Protein AF-Q9JLM1-F1 (afdb_monomer)

InterPro domains:
  IPR003545 Telomerase reverse transcriptase [PTHR12066] (5-103)

Radius of gyration: 15.59 Å; Cα contacts (8 Å, |Δi|>4): 75; chains: 1; bounding box: 33×33×34 Å

Foldseek 3Di:
DDQDDDPVVVVVVLVVAFVDKDQQLVLLVVQDPCSPVCDDPPDDPVSVVVSSRDMDGHHPPDDDDDHPDDPPDPDDPLVVLVVVVVVCVVVVPPPDDPPPNPDD

Nearest PDB structures (foldseek):
  7qxs-assembly1_A  TM=8.433E-01  e=1.840E-08  Homo sapiens
  7v99-assembly1_A  TM=7.171E-01  e=1.311E-08  Homo sapiens

Organism: Mus musculus (NCBI:txid10090)

Secondary structure (DSSP, 8-sta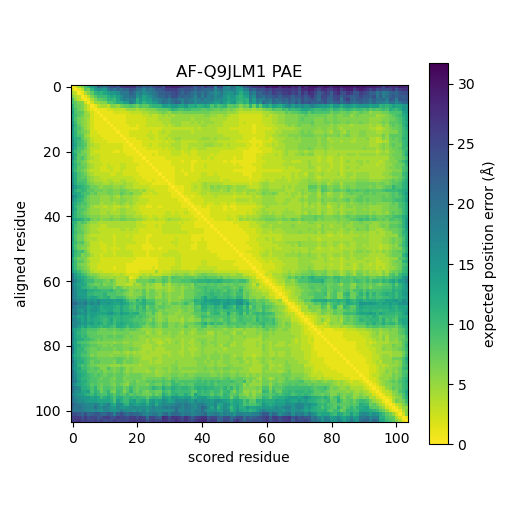te):
-------HHHHHHHHHH-SEEEEHHHHHHTS-GGGGGGS-TT--HHHHHHHHH-EEEE-TTPPPPPSS------S-HHHHHHHHHHHHHHTT-SS---TT-S--

Structure (mmCIF, N/CA/C/O backbone):
data_AF-Q9JLM1-F1
#
_entry.id   AF-Q9JLM1-F1
#
loop_
_atom_site.group_PDB
_atom_site.id
_atom_site.type_symbol
_atom_site.label_atom_id
_atom_site.label_alt_id
_atom_site.label_comp_id
_atom_site.label_asym_id
_atom_site.label_entity_id
_atom_site.label_seq_id
_atom_site.pdbx_PDB_ins_code
_atom_site.Cartn_x
_atom_site.Cartn_y
_atom_site.Cartn_z
_atom_site.occupancy
_atom_site.B_iso_or_equiv
_atom_site.auth_seq_id
_atom_site.auth_comp_id
_atom_site.auth_asym_id
_atom_site.auth_atom_id
_atom_site.pdbx_PDB_model_num
ATOM 1 N N . MET A 1 1 ? -18.369 -11.623 8.164 1.00 39.25 1 MET A N 1
ATOM 2 C CA . MET A 1 1 ? -17.433 -10.697 7.480 1.00 39.25 1 MET A CA 1
ATOM 3 C C . MET A 1 1 ? -17.718 -10.730 5.985 1.00 39.25 1 MET A C 1
ATOM 5 O O . MET A 1 1 ? -17.422 -11.730 5.346 1.00 39.25 1 MET A O 1
ATOM 9 N N . THR A 1 2 ? -18.333 -9.692 5.420 1.00 39.88 2 THR A N 1
ATOM 10 C CA . THR A 1 2 ? -18.577 -9.608 3.973 1.00 39.88 2 THR A CA 1
ATOM 11 C C . THR A 1 2 ? -17.259 -9.318 3.254 1.00 39.88 2 THR A C 1
ATOM 13 O O . THR A 1 2 ? -16.617 -8.294 3.478 1.00 39.88 2 THR A O 1
ATOM 16 N N . ARG A 1 3 ? -16.801 -10.268 2.432 1.00 52.97 3 ARG A N 1
ATOM 17 C CA . ARG A 1 3 ? -15.636 -10.091 1.556 1.00 52.97 3 ARG A CA 1
ATOM 18 C 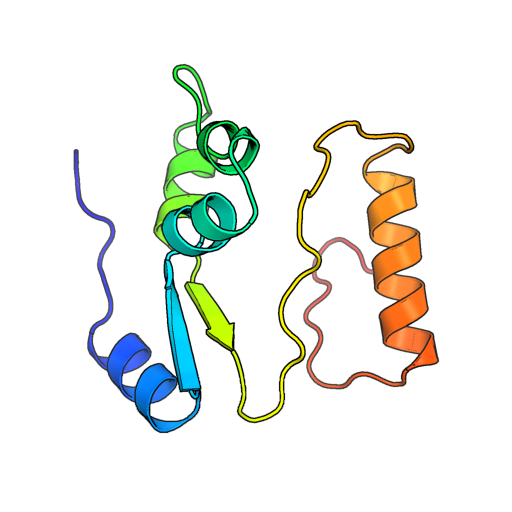C . ARG A 1 3 ? -15.956 -8.948 0.591 1.00 52.97 3 ARG A C 1
ATOM 20 O O . ARG A 1 3 ? -16.940 -9.038 -0.135 1.00 52.97 3 ARG A O 1
ATOM 27 N N . ALA A 1 4 ? -15.134 -7.899 0.576 1.00 55.50 4 ALA A N 1
ATOM 28 C CA . ALA A 1 4 ? -15.223 -6.862 -0.448 1.00 55.50 4 ALA A CA 1
ATOM 29 C C . ALA A 1 4 ? -15.185 -7.510 -1.849 1.00 55.50 4 ALA A C 1
ATOM 31 O O . ALA A 1 4 ? -14.463 -8.503 -2.020 1.00 55.50 4 ALA A O 1
ATOM 32 N N . PRO A 1 5 ? -15.938 -6.986 -2.833 1.00 56.09 5 PRO A N 1
ATOM 33 C CA . PRO A 1 5 ? -15.962 -7.537 -4.181 1.00 56.09 5 PRO A CA 1
ATOM 34 C C . PRO A 1 5 ? -14.542 -7.519 -4.751 1.00 56.09 5 PRO A C 1
ATOM 36 O O . PRO A 1 5 ? -13.937 -6.474 -4.980 1.00 56.09 5 PRO A O 1
ATOM 39 N N . ARG A 1 6 ? -13.962 -8.709 -4.908 1.00 67.31 6 ARG A N 1
ATOM 40 C CA . ARG A 1 6 ? -12.633 -8.879 -5.492 1.00 67.31 6 ARG A CA 1
ATOM 41 C C . ARG A 1 6 ? -12.837 -8.915 -6.990 1.00 67.31 6 ARG A C 1
ATOM 43 O O . ARG A 1 6 ? -13.369 -9.905 -7.464 1.00 67.31 6 ARG A O 1
ATOM 50 N N . CYS A 1 7 ? -12.423 -7.879 -7.712 1.00 76.06 7 CYS A N 1
ATOM 51 C CA . CYS A 1 7 ? -12.517 -7.869 -9.169 1.00 76.06 7 CYS A CA 1
ATOM 52 C C . CYS A 1 7 ? -11.436 -8.800 -9.758 1.00 76.06 7 CYS A C 1
ATOM 54 O O . CYS A 1 7 ? -10.250 -8.441 -9.733 1.00 76.06 7 CYS A O 1
ATOM 56 N N . PRO A 1 8 ? -11.778 -10.016 -10.231 1.00 82.75 8 PRO A N 1
ATOM 57 C CA . PRO A 1 8 ? -10.776 -10.998 -10.647 1.00 82.75 8 PRO A CA 1
ATOM 58 C C . PRO A 1 8 ? -10.041 -10.544 -11.911 1.00 82.75 8 PRO A C 1
ATOM 60 O O . PRO A 1 8 ? -8.835 -10.755 -12.018 1.00 82.75 8 PRO A O 1
ATOM 63 N N . ALA A 1 9 ? -10.745 -9.841 -12.806 1.00 88.81 9 ALA A N 1
ATOM 64 C CA . ALA A 1 9 ? -10.197 -9.257 -14.026 1.00 88.81 9 ALA A CA 1
ATOM 65 C C . ALA A 1 9 ? -9.064 -8.261 -13.733 1.00 88.81 9 ALA A C 1
ATOM 67 O O . ALA A 1 9 ? -7.971 -8.399 -14.274 1.00 88.81 9 ALA A O 1
ATOM 68 N N . VAL A 1 10 ? -9.272 -7.324 -12.799 1.00 89.19 10 VAL A N 1
ATOM 69 C CA . VAL A 1 10 ? -8.234 -6.355 -12.396 1.00 89.19 10 VAL A CA 1
ATOM 70 C C . VAL A 1 10 ? -7.008 -7.074 -11.836 1.00 89.19 10 VAL A C 1
ATOM 72 O O . VAL A 1 10 ? -5.879 -6.759 -12.195 1.00 89.19 10 VAL A O 1
ATOM 75 N N . ARG A 1 11 ? -7.206 -8.089 -10.986 1.00 88.75 11 ARG A N 1
ATOM 76 C CA . ARG A 1 11 ? -6.085 -8.863 -10.429 1.00 88.75 11 ARG A CA 1
ATOM 77 C C . ARG A 1 11 ? -5.331 -9.655 -11.492 1.00 88.75 11 ARG A C 1
ATOM 79 O O . ARG A 1 11 ? -4.114 -9.772 -11.389 1.00 88.75 11 ARG A O 1
ATOM 86 N N . SER A 1 12 ? -6.039 -10.212 -12.471 1.00 91.06 12 SER A N 1
ATOM 87 C CA . SER 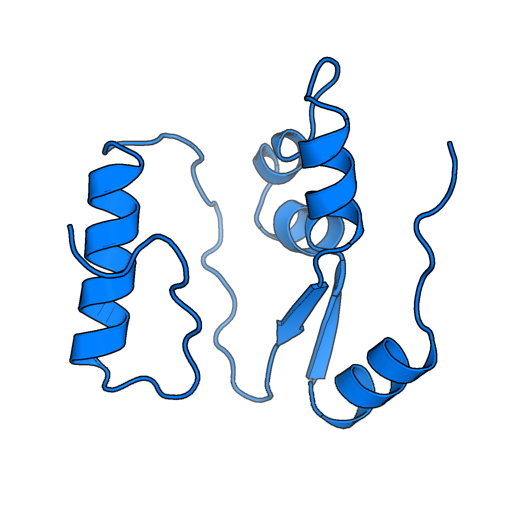A 1 12 ? -5.431 -10.913 -13.602 1.00 91.06 12 SER A CA 1
ATOM 88 C C . SER A 1 12 ? -4.578 -9.957 -14.437 1.00 91.06 12 SER A C 1
ATOM 90 O O . SER A 1 12 ? -3.405 -10.247 -14.662 1.00 91.06 12 SER A O 1
ATOM 92 N N . LEU A 1 13 ? -5.113 -8.778 -14.769 1.00 93.75 13 LEU A N 1
ATOM 93 C CA . LEU A 1 13 ? -4.387 -7.735 -15.492 1.00 93.75 13 LEU A CA 1
ATOM 94 C C . LEU A 1 13 ? -3.130 -7.271 -14.743 1.00 93.75 13 LEU A C 1
ATOM 96 O O . LEU A 1 13 ? -2.057 -7.168 -15.328 1.00 93.75 13 LEU A O 1
ATOM 100 N N . LEU A 1 14 ? -3.226 -7.017 -13.435 1.00 93.50 14 LEU A N 1
ATOM 101 C CA . LEU A 1 14 ? -2.060 -6.610 -12.645 1.00 93.50 14 LEU A CA 1
ATOM 102 C C . LEU A 1 14 ? -0.984 -7.704 -12.638 1.00 93.50 14 LEU A C 1
ATOM 104 O O . LEU A 1 14 ? 0.194 -7.411 -12.815 1.00 93.50 14 LEU A O 1
ATOM 108 N N . ARG A 1 15 ? -1.372 -8.976 -12.506 1.00 92.56 15 ARG A N 1
ATOM 109 C CA . ARG A 1 15 ? -0.426 -10.104 -12.528 1.00 92.56 15 ARG A CA 1
ATOM 110 C C . ARG A 1 15 ? 0.240 -10.323 -13.882 1.00 92.56 15 ARG A C 1
ATOM 112 O O . ARG A 1 15 ? 1.318 -10.898 -13.913 1.00 92.56 15 ARG A O 1
ATOM 119 N N . SER A 1 16 ? -0.358 -9.866 -14.982 1.00 93.56 16 SER A N 1
ATOM 120 C CA . SER A 1 16 ? 0.293 -9.924 -16.295 1.00 93.56 16 SER A CA 1
ATOM 121 C C . SER A 1 16 ? 1.312 -8.798 -16.510 1.00 93.56 16 SER A C 1
ATOM 123 O O . SER A 1 16 ? 2.039 -8.830 -17.497 1.00 93.56 16 SER A O 1
ATOM 125 N N . ARG A 1 17 ? 1.335 -7.766 -15.651 1.00 92.44 17 ARG A N 1
ATOM 126 C CA . ARG A 1 17 ? 2.208 -6.581 -15.792 1.00 92.44 17 ARG A CA 1
ATOM 127 C C . ARG A 1 17 ? 3.245 -6.444 -14.680 1.00 92.44 17 ARG A C 1
ATOM 129 O O . ARG A 1 17 ? 4.299 -5.861 -14.907 1.00 92.44 17 ARG A O 1
ATOM 136 N N . TYR A 1 18 ? 2.964 -6.981 -13.500 1.00 93.75 18 TYR A N 1
ATOM 137 C CA . TYR A 1 18 ? 3.822 -6.886 -12.324 1.00 93.75 18 TYR A CA 1
ATOM 138 C C . TYR A 1 18 ? 4.330 -8.261 -11.908 1.00 93.75 18 TYR A C 1
ATOM 140 O O . TYR A 1 18 ? 3.612 -9.255 -12.008 1.00 93.75 18 TYR A O 1
ATOM 148 N N . ARG A 1 19 ? 5.560 -8.304 -11.387 1.00 92.38 19 ARG A N 1
ATOM 149 C CA . ARG A 1 19 ? 6.184 -9.532 -10.881 1.00 92.38 19 ARG A CA 1
ATOM 150 C C . ARG A 1 19 ? 5.407 -10.095 -9.696 1.00 92.38 19 ARG A C 1
ATOM 152 O O . ARG A 1 19 ? 5.196 -11.299 -9.598 1.00 92.38 19 ARG A O 1
ATOM 159 N N . GLU A 1 20 ? 4.986 -9.217 -8.789 1.00 91.81 20 GLU A N 1
ATOM 160 C CA . GLU A 1 20 ? 4.229 -9.597 -7.602 1.00 91.81 20 GLU A CA 1
ATOM 161 C C . GLU A 1 20 ? 3.021 -8.679 -7.411 1.00 91.81 20 GLU A C 1
ATOM 163 O O . GLU A 1 20 ? 3.107 -7.470 -7.618 1.00 91.81 20 GLU A O 1
ATOM 168 N N . VAL A 1 21 ? 1.898 -9.257 -6.976 1.00 93.00 21 VAL A N 1
ATOM 169 C CA . VAL A 1 21 ? 0.662 -8.532 -6.650 1.00 93.00 21 VAL A CA 1
ATOM 170 C C . VAL A 1 21 ? 0.116 -9.065 -5.330 1.00 93.00 21 VAL A C 1
ATOM 172 O O . VAL A 1 21 ? -0.358 -10.205 -5.261 1.00 93.00 21 VAL A O 1
ATOM 175 N N . TRP A 1 22 ? 0.147 -8.235 -4.290 1.00 92.25 22 TRP A N 1
ATOM 176 C CA . TRP A 1 22 ? -0.203 -8.613 -2.920 1.00 92.25 22 TRP A CA 1
ATOM 177 C C . TRP A 1 22 ? -1.347 -7.771 -2.356 1.00 92.25 22 TRP A C 1
ATOM 179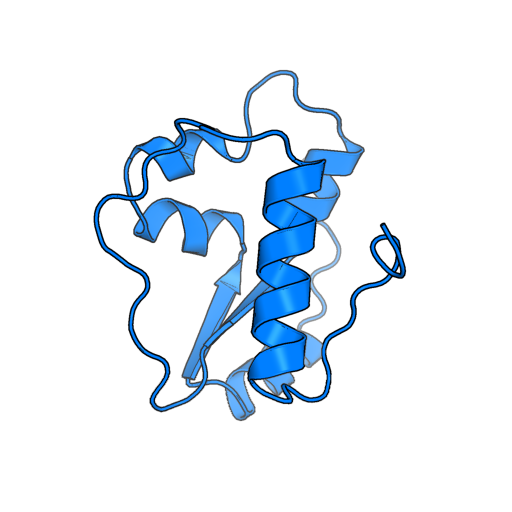 O O . TRP A 1 22 ? -1.428 -6.580 -2.640 1.00 92.25 22 TRP A O 1
ATOM 189 N N . PRO A 1 23 ? -2.206 -8.334 -1.489 1.00 92.25 23 PRO A N 1
ATOM 190 C CA . PRO A 1 23 ? -3.008 -7.524 -0.576 1.00 92.25 23 PRO A CA 1
ATOM 191 C C . PRO A 1 23 ? -2.105 -6.672 0.325 1.00 92.25 23 PRO A C 1
ATOM 193 O O . PRO A 1 23 ? -1.101 -7.189 0.824 1.00 92.25 23 PRO A O 1
ATOM 196 N N . LEU A 1 24 ? -2.489 -5.420 0.602 1.00 92.62 24 LEU A N 1
ATOM 197 C CA . LEU A 1 24 ? -1.695 -4.507 1.437 1.00 92.62 24 LEU A CA 1
ATOM 198 C C . LEU A 1 24 ? -1.324 -5.131 2.793 1.00 92.62 24 LEU A C 1
ATOM 200 O O . LEU A 1 24 ? -0.155 -5.161 3.163 1.00 92.62 24 LEU A O 1
ATOM 204 N N . ALA A 1 25 ? -2.291 -5.732 3.491 1.00 91.62 25 ALA A N 1
ATOM 205 C CA . ALA A 1 25 ? -2.037 -6.388 4.776 1.00 91.62 25 ALA A CA 1
ATOM 206 C C . ALA A 1 25 ? -1.048 -7.564 4.683 1.00 91.62 25 ALA A C 1
ATOM 208 O O . ALA A 1 25 ? -0.284 -7.806 5.613 1.00 91.62 25 ALA A O 1
ATOM 209 N N . THR A 1 26 ? -1.050 -8.304 3.572 1.00 91.81 26 THR A N 1
ATOM 210 C CA . THR A 1 26 ? -0.088 -9.391 3.348 1.00 91.81 26 THR A CA 1
ATOM 211 C C . THR A 1 26 ? 1.303 -8.833 3.082 1.00 91.81 26 THR A C 1
ATOM 213 O O . THR A 1 26 ? 2.268 -9.343 3.640 1.00 91.81 26 THR A O 1
ATOM 216 N N . PHE A 1 27 ? 1.400 -7.782 2.266 1.00 90.75 27 PHE A N 1
ATOM 217 C CA . PHE A 1 27 ? 2.666 -7.127 1.957 1.00 90.75 27 PHE A CA 1
ATOM 218 C C . PHE A 1 27 ? 3.326 -6.562 3.218 1.00 90.75 27 PHE A C 1
ATOM 220 O O . PHE A 1 27 ? 4.457 -6.922 3.521 1.00 90.75 27 PHE A O 1
ATOM 227 N N . VAL A 1 28 ? 2.599 -5.766 4.009 1.00 89.31 28 VAL A N 1
ATOM 228 C CA . VAL A 1 28 ? 3.155 -5.097 5.197 1.00 89.31 28 VAL A CA 1
ATOM 229 C C . VAL A 1 28 ? 3.618 -6.101 6.262 1.00 89.31 28 VAL A C 1
ATOM 231 O O . VAL A 1 28 ? 4.644 -5.890 6.900 1.00 89.31 28 VAL A O 1
ATOM 234 N N . ARG A 1 29 ? 2.942 -7.248 6.412 1.00 88.56 29 ARG A N 1
ATOM 235 C CA . ARG A 1 29 ? 3.386 -8.326 7.321 1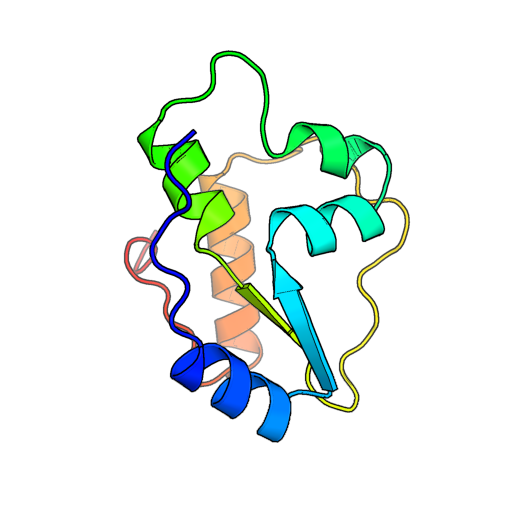.00 88.56 29 ARG A CA 1
ATOM 236 C C . ARG A 1 29 ? 4.730 -8.949 6.936 1.00 88.56 29 ARG A C 1
ATOM 238 O O . ARG A 1 29 ? 5.376 -9.526 7.802 1.00 88.56 29 ARG A O 1
ATOM 245 N N . ARG A 1 30 ? 5.142 -8.865 5.666 1.00 87.31 30 ARG A N 1
ATOM 246 C CA . ARG A 1 30 ? 6.463 -9.337 5.213 1.00 87.31 30 ARG A CA 1
ATOM 247 C C . ARG A 1 30 ? 7.583 -8.350 5.549 1.00 87.31 30 ARG A C 1
ATOM 249 O O . ARG A 1 30 ? 8.739 -8.738 5.465 1.00 87.31 30 ARG A O 1
ATOM 256 N N . LEU A 1 31 ? 7.250 -7.111 5.919 1.00 85.19 31 LEU A N 1
ATOM 257 C CA . LEU A 1 31 ? 8.225 -6.061 6.231 1.00 85.19 31 LEU A CA 1
ATOM 258 C C . LEU A 1 31 ? 8.729 -6.119 7.678 1.00 85.19 31 LEU A C 1
ATOM 260 O O . LEU A 1 31 ? 9.691 -5.439 8.016 1.00 85.19 31 LEU A O 1
ATOM 264 N N . GLY A 1 32 ? 8.066 -6.896 8.539 1.00 85.69 32 GLY A N 1
ATOM 265 C CA . GLY A 1 32 ? 8.455 -7.052 9.936 1.00 85.69 32 GLY A CA 1
ATOM 266 C C . GLY A 1 32 ? 7.285 -7.384 10.869 1.00 85.69 32 GLY A C 1
ATOM 267 O O . GLY A 1 32 ? 6.120 -7.398 10.448 1.00 85.69 32 GLY A O 1
ATOM 268 N N . PRO A 1 33 ? 7.578 -7.638 12.158 1.00 84.44 33 PRO A N 1
ATOM 269 C CA . PRO A 1 33 ? 6.578 -8.011 13.163 1.00 84.44 33 PRO A CA 1
ATOM 270 C C . PRO A 1 33 ? 5.511 -6.930 13.362 1.00 84.44 33 PRO A C 1
ATOM 272 O O . PRO A 1 33 ? 4.322 -7.242 13.483 1.00 84.44 33 PRO A O 1
ATOM 275 N N . GLU A 1 34 ? 5.916 -5.663 13.298 1.00 83.81 34 GLU A N 1
ATOM 276 C CA . GLU A 1 34 ? 5.036 -4.505 13.437 1.00 83.81 34 GLU A CA 1
ATOM 277 C C . GLU A 1 34 ? 3.955 -4.439 12.348 1.00 83.81 34 GLU A C 1
ATOM 279 O O . GLU A 1 34 ? 2.875 -3.898 12.571 1.00 83.81 34 GLU A O 1
ATOM 284 N N . GLY A 1 35 ? 4.164 -5.082 11.192 1.00 85.19 35 GLY A N 1
ATOM 285 C CA . GLY A 1 35 ? 3.164 -5.127 10.128 1.00 85.19 35 GLY A CA 1
ATOM 286 C C . GLY A 1 35 ? 1.859 -5.830 10.516 1.00 85.19 35 GLY A C 1
ATOM 287 O O . GLY A 1 35 ? 0.827 -5.649 9.865 1.00 85.19 35 GLY A O 1
ATOM 288 N N . ARG A 1 36 ? 1.862 -6.598 11.614 1.00 86.88 36 ARG A N 1
ATOM 289 C CA . ARG A 1 36 ? 0.644 -7.156 12.222 1.00 86.88 36 ARG A CA 1
ATOM 290 C C . ARG A 1 36 ? -0.264 -6.072 12.811 1.00 86.88 36 ARG A C 1
ATOM 292 O O . ARG A 1 36 ? -1.465 -6.304 12.894 1.00 86.88 36 ARG A O 1
ATOM 299 N N . ARG A 1 37 ? 0.286 -4.902 13.153 1.00 88.62 37 ARG A N 1
ATOM 300 C CA . ARG A 1 37 ? -0.425 -3.755 13.738 1.00 88.62 37 ARG A CA 1
ATOM 301 C C . ARG A 1 37 ? -1.105 -2.859 12.703 1.00 88.62 37 ARG A C 1
ATOM 303 O O . ARG A 1 37 ? -1.776 -1.913 13.094 1.00 88.62 37 ARG A O 1
ATOM 310 N N . LEU A 1 38 ? -0.968 -3.153 11.403 1.00 89.94 38 LEU A N 1
ATOM 311 C CA . LEU A 1 38 ? -1.614 -2.370 10.342 1.00 89.94 38 LEU A CA 1
ATOM 312 C C . LEU A 1 38 ? -3.134 -2.283 10.530 1.00 89.94 38 LEU A C 1
ATOM 314 O O . LEU A 1 38 ? -3.721 -1.250 10.236 1.00 89.94 38 LEU A O 1
ATOM 318 N N . VAL A 1 39 ? -3.765 -3.373 10.972 1.00 92.12 39 VAL A N 1
ATOM 319 C CA . VAL A 1 39 ? -5.195 -3.409 11.296 1.00 92.12 39 VAL A CA 1
ATOM 320 C C . VAL A 1 39 ? -5.353 -3.982 12.693 1.00 92.12 39 VAL A C 1
ATOM 322 O O . VAL A 1 39 ? -4.945 -5.118 12.938 1.00 92.12 39 VAL A O 1
ATOM 325 N N . GLN A 1 40 ? -5.964 -3.215 13.586 1.00 92.06 40 GLN A N 1
ATOM 326 C CA . GLN A 1 40 ? -6.162 -3.552 14.988 1.00 92.06 40 GLN A CA 1
ATOM 327 C C . GLN A 1 40 ? -7.653 -3.729 15.323 1.00 92.06 40 GLN A C 1
ATOM 329 O O . GLN A 1 40 ? -8.537 -3.180 14.648 1.00 92.06 40 GLN A O 1
ATOM 334 N N . PRO A 1 41 ? -7.972 -4.516 16.367 1.00 93.12 41 PRO A N 1
ATOM 335 C CA . PRO A 1 41 ? -9.302 -4.496 16.963 1.00 93.12 41 PRO A CA 1
ATOM 336 C C . PRO A 1 41 ? -9.678 -3.061 17.357 1.00 93.12 41 PRO A C 1
ATOM 338 O O . PRO A 1 41 ? -8.880 -2.358 17.965 1.00 93.12 41 PRO A O 1
ATOM 341 N N . GLY A 1 42 ? -10.885 -2.626 16.996 1.00 93.94 42 GLY A N 1
ATOM 342 C CA . GLY A 1 42 ? -11.360 -1.261 17.259 1.00 93.94 42 GLY A CA 1
ATOM 343 C C . GLY A 1 42 ? -11.206 -0.281 16.092 1.00 93.94 42 GLY A C 1
ATOM 344 O O . GLY A 1 42 ? -11.888 0.739 16.088 1.00 93.94 42 GLY A O 1
ATOM 345 N N . ASP A 1 43 ? -10.427 -0.611 15.055 1.00 94.81 43 ASP A N 1
ATOM 346 C CA . ASP A 1 43 ? -10.261 0.284 13.904 1.00 94.81 43 ASP A CA 1
ATOM 347 C C . ASP A 1 43 ? -11.594 0.626 13.210 1.00 94.81 43 ASP A C 1
ATOM 349 O O . ASP A 1 43 ? -12.475 -0.238 13.094 1.00 94.81 43 ASP A O 1
ATOM 353 N N . PRO A 1 44 ? -11.746 1.833 12.636 1.00 96.62 44 PRO A N 1
ATOM 354 C CA . PRO A 1 44 ? -12.934 2.192 11.873 1.00 96.62 44 PRO A CA 1
ATOM 355 C C . PRO A 1 44 ? -13.218 1.209 10.728 1.00 96.62 44 PRO A C 1
ATOM 357 O O . PRO A 1 44 ? -12.322 0.787 9.992 1.00 96.62 44 PRO A O 1
ATOM 360 N N . LYS A 1 45 ? -14.497 0.874 10.508 1.00 94.38 45 LYS A N 1
ATOM 361 C CA . LYS A 1 45 ? -14.909 -0.031 9.415 1.00 94.38 45 LYS A CA 1
ATOM 362 C C . LYS A 1 45 ? -14.425 0.460 8.047 1.00 94.38 45 LYS A C 1
ATOM 364 O O . LYS A 1 45 ? -14.036 -0.365 7.219 1.00 94.38 45 LYS A O 1
ATOM 369 N N . ILE A 1 46 ? -14.439 1.776 7.828 1.00 94.06 46 ILE A N 1
ATOM 370 C CA . ILE A 1 46 ? -13.976 2.392 6.582 1.00 94.06 46 ILE A CA 1
ATOM 371 C C . ILE A 1 46 ? -12.486 2.125 6.349 1.00 94.06 46 ILE A C 1
ATOM 373 O O . ILE A 1 46 ?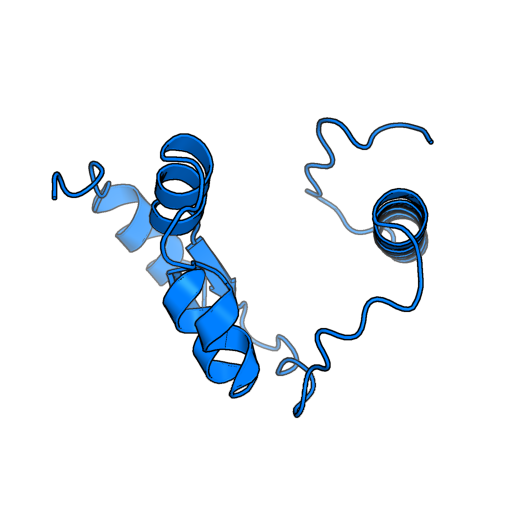 -12.115 1.665 5.274 1.00 94.06 46 ILE A O 1
ATOM 377 N N . TYR A 1 47 ? -11.659 2.266 7.387 1.00 92.88 47 TYR A N 1
ATOM 378 C CA . TYR A 1 47 ? -10.230 1.981 7.316 1.00 92.88 47 TYR A CA 1
ATOM 379 C C . TYR A 1 47 ? -9.959 0.503 7.014 1.00 92.88 47 TYR A C 1
ATOM 381 O O . TYR A 1 47 ? -9.230 0.174 6.080 1.00 92.88 47 TYR A O 1
ATOM 389 N N . ARG A 1 48 ? -10.627 -0.414 7.724 1.00 93.19 48 ARG A N 1
ATOM 390 C CA . ARG A 1 48 ? -10.497 -1.858 7.456 1.00 93.19 48 ARG A CA 1
ATOM 391 C C . ARG A 1 48 ? -10.891 -2.223 6.024 1.00 93.19 48 ARG A C 1
ATOM 393 O O . ARG A 1 48 ? -10.283 -3.107 5.423 1.00 93.19 48 ARG A O 1
ATOM 400 N N . THR A 1 49 ? -11.914 -1.558 5.489 1.00 91.69 49 THR A N 1
ATOM 401 C CA . THR A 1 49 ? -12.387 -1.769 4.114 1.00 91.69 49 THR A CA 1
ATOM 402 C C . THR A 1 49 ? -11.355 -1.274 3.107 1.00 91.69 49 THR A C 1
ATOM 404 O O . THR A 1 49 ? -10.996 -2.034 2.209 1.00 91.69 49 THR A O 1
ATOM 407 N N . LEU A 1 50 ? -10.816 -0.068 3.317 1.00 91.69 50 LEU A N 1
ATOM 408 C CA . LEU A 1 50 ? -9.727 0.494 2.520 1.00 91.69 50 LEU A CA 1
ATOM 409 C C . LEU A 1 50 ? -8.532 -0.470 2.473 1.00 91.69 50 LEU A C 1
ATOM 411 O O . LEU A 1 50 ? -8.149 -0.925 1.398 1.00 91.69 50 LEU A O 1
ATOM 415 N N . VAL A 1 51 ? -8.006 -0.883 3.633 1.00 92.94 51 VAL A N 1
ATOM 416 C CA . VAL A 1 51 ? -6.858 -1.807 3.706 1.00 92.94 51 VAL A CA 1
ATOM 417 C C . VAL A 1 51 ? -7.144 -3.139 3.002 1.00 92.94 51 VAL A C 1
ATOM 419 O O . VAL A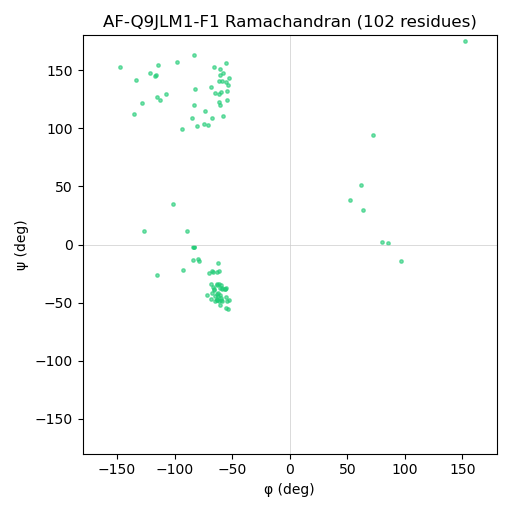 1 51 ? -6.264 -3.693 2.342 1.00 92.94 51 VAL A O 1
ATOM 422 N N . ALA A 1 52 ? -8.367 -3.665 3.112 1.00 90.25 52 ALA A N 1
ATOM 423 C CA . ALA A 1 52 ? -8.756 -4.918 2.466 1.00 90.25 52 ALA A CA 1
ATOM 424 C C . ALA A 1 52 ? -8.874 -4.817 0.932 1.00 90.25 52 ALA A C 1
ATOM 426 O O . ALA A 1 52 ? -8.768 -5.841 0.248 1.00 90.25 52 ALA A O 1
ATOM 427 N N . GLN A 1 53 ? -9.113 -3.615 0.401 1.00 89.88 53 GLN A N 1
ATOM 428 C CA . GLN A 1 53 ? -9.239 -3.342 -1.032 1.00 89.88 53 GLN A CA 1
ATOM 429 C C . GLN A 1 53 ? -7.910 -2.918 -1.675 1.00 89.88 53 GLN A C 1
ATOM 431 O O . GLN A 1 53 ? -7.736 -3.126 -2.876 1.00 89.88 53 GLN A O 1
ATOM 436 N N . CYS A 1 54 ? -6.956 -2.409 -0.893 1.00 91.69 54 CYS A N 1
ATOM 437 C CA . CYS A 1 54 ? -5.644 -2.003 -1.388 1.00 91.69 54 CYS A CA 1
ATOM 438 C C . CYS A 1 54 ? -4.774 -3.189 -1.838 1.00 91.69 54 CYS A C 1
ATOM 440 O O . CYS A 1 54 ? -4.634 -4.211 -1.150 1.00 91.69 54 CYS A O 1
ATOM 442 N N . LEU A 1 55 ? -4.132 -3.011 -2.994 1.00 92.44 55 LEU A N 1
ATOM 443 C CA . LEU A 1 55 ? -3.147 -3.925 -3.564 1.00 92.44 55 LEU A CA 1
ATOM 444 C C . LEU A 1 55 ? -1.792 -3.225 -3.674 1.00 92.44 55 LEU A C 1
ATOM 446 O O . LEU A 1 55 ? -1.727 -2.039 -3.979 1.00 92.44 55 LEU A O 1
ATOM 450 N N . VAL A 1 56 ? -0.721 -3.984 -3.470 1.00 92.31 56 VAL A N 1
ATOM 451 C CA . VAL A 1 56 ? 0.662 -3.561 -3.700 1.00 92.31 56 VAL A CA 1
ATOM 452 C C . VAL A 1 56 ? 1.204 -4.370 -4.868 1.00 92.31 56 VAL A C 1
ATOM 454 O O . VAL A 1 56 ? 1.161 -5.603 -4.838 1.00 92.31 56 VAL A O 1
ATOM 457 N N . CYS A 1 57 ? 1.687 -3.676 -5.896 1.00 92.56 57 CYS A N 1
ATOM 458 C CA . CYS A 1 57 ? 2.232 -4.284 -7.104 1.00 92.56 57 CYS A CA 1
ATOM 459 C C . CYS A 1 57 ? 3.722 -3.9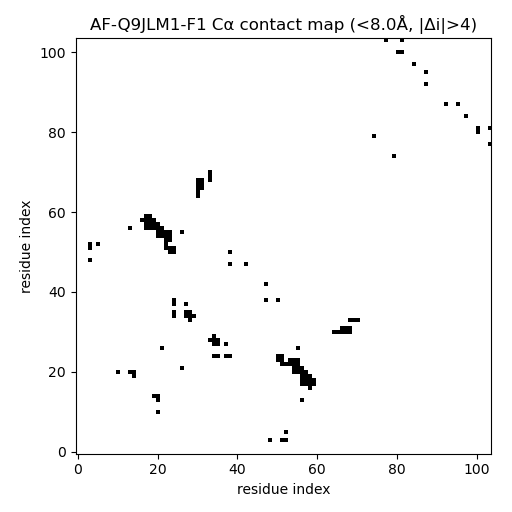59 -7.214 1.00 92.56 57 CYS A C 1
ATOM 461 O O . CYS A 1 57 ? 4.097 -2.791 -7.154 1.00 92.56 57 CYS A O 1
ATOM 463 N N . MET A 1 58 ? 4.560 -4.982 -7.376 1.00 90.19 58 MET A N 1
ATOM 464 C CA . MET A 1 58 ? 6.012 -4.829 -7.506 1.00 90.19 58 MET A CA 1
ATOM 465 C C . MET A 1 58 ? 6.433 -5.086 -8.947 1.00 90.19 58 MET A C 1
ATOM 467 O O . MET A 1 58 ? 6.063 -6.104 -9.541 1.00 90.19 58 MET A O 1
ATOM 471 N N . HIS A 1 59 ? 7.214 -4.170 -9.512 1.00 89.12 59 HIS A N 1
ATOM 472 C CA . HIS A 1 59 ? 7.741 -4.322 -10.860 1.00 89.12 59 HIS A CA 1
ATOM 473 C C . HIS A 1 59 ? 9.011 -5.187 -10.860 1.00 89.12 59 HIS A C 1
ATOM 475 O O . HIS A 1 59 ? 9.658 -5.415 -9.835 1.00 89.12 59 HIS A O 1
ATOM 481 N N . TRP A 1 60 ? 9.383 -5.682 -12.036 1.00 85.06 60 TRP A N 1
ATOM 482 C CA . TRP A 1 60 ? 10.684 -6.300 -12.260 1.00 85.06 60 TRP A CA 1
ATOM 483 C C . TRP A 1 60 ? 11.796 -5.285 -11.965 1.00 85.06 60 TRP A C 1
ATOM 485 O O . TRP A 1 60 ? 11.727 -4.145 -12.421 1.00 85.06 60 TRP A O 1
ATOM 495 N N . GLY A 1 61 ? 12.793 -5.683 -11.171 1.00 83.12 61 GLY A N 1
ATOM 496 C CA . GLY A 1 61 ? 13.902 -4.806 -10.775 1.00 83.12 61 GLY A CA 1
ATOM 497 C C . GLY A 1 61 ? 13.600 -3.835 -9.627 1.00 83.12 61 GLY A C 1
ATOM 498 O O . GLY A 1 61 ? 14.482 -3.070 -9.249 1.00 83.12 61 GLY A O 1
ATOM 499 N N . SER A 1 62 ? 12.399 -3.867 -9.034 1.00 84.38 62 SER A N 1
ATOM 500 C CA . SER A 1 62 ? 12.140 -3.126 -7.796 1.00 84.38 62 SER A CA 1
ATOM 501 C C . SER A 1 62 ? 13.057 -3.629 -6.678 1.00 84.38 62 SER A C 1
ATOM 503 O O . SER A 1 62 ? 13.129 -4.833 -6.421 1.00 84.38 62 SER A O 1
ATOM 505 N N . GLN A 1 63 ? 13.738 -2.701 -6.005 1.00 82.44 63 GLN A N 1
ATOM 506 C CA . GLN A 1 63 ? 14.527 -3.012 -4.816 1.00 82.44 63 GLN A CA 1
ATOM 507 C C . GLN A 1 63 ? 13.607 -3.565 -3.717 1.00 82.44 63 GLN A C 1
ATOM 509 O O . GLN A 1 63 ? 12.475 -3.081 -3.572 1.00 82.44 63 GLN A O 1
ATOM 514 N N . PRO A 1 64 ? 14.054 -4.577 -2.953 1.00 76.12 64 PRO A N 1
ATOM 515 C CA . PRO A 1 64 ? 13.290 -5.039 -1.811 1.00 76.12 64 PRO A CA 1
ATOM 516 C C . PRO A 1 64 ? 13.129 -3.887 -0.809 1.00 76.12 64 PRO A C 1
ATOM 518 O O . PRO A 1 64 ? 14.024 -3.047 -0.675 1.00 76.12 64 PRO A O 1
ATOM 521 N N . PRO A 1 65 ? 11.989 -3.820 -0.108 1.00 75.06 65 PRO A N 1
ATOM 522 C CA . PRO A 1 65 ? 11.823 -2.854 0.963 1.00 75.06 65 PRO A CA 1
ATOM 523 C C . PRO A 1 65 ? 12.881 -3.093 2.055 1.00 75.06 65 PRO A C 1
ATOM 525 O O . PRO A 1 65 ? 13.309 -4.238 2.236 1.00 75.06 65 PRO A O 1
ATOM 528 N N . PRO A 1 66 ? 13.297 -2.041 2.785 1.00 75.50 66 PRO A N 1
ATOM 529 C CA . PRO A 1 66 ? 14.233 -2.187 3.892 1.00 75.50 66 PRO A CA 1
ATOM 530 C C . PRO A 1 66 ? 13.733 -3.233 4.890 1.00 75.50 66 PRO A C 1
ATOM 532 O O . PRO A 1 66 ? 12.541 -3.263 5.212 1.00 75.50 66 PRO A O 1
ATOM 535 N N . ALA A 1 67 ? 14.645 -4.080 5.368 1.00 70.69 67 ALA A N 1
ATOM 536 C CA . ALA A 1 67 ? 14.371 -4.938 6.511 1.00 70.69 67 ALA A CA 1
ATOM 537 C C . ALA A 1 67 ? 14.177 -4.074 7.770 1.00 70.69 67 ALA A C 1
ATOM 539 O O . ALA A 1 67 ? 14.708 -2.966 7.852 1.00 70.69 67 ALA A O 1
ATOM 540 N N . ASP A 1 68 ? 13.404 -4.582 8.730 1.00 71.81 68 ASP A N 1
ATOM 541 C CA . ASP A 1 68 ? 13.250 -3.995 10.067 1.00 71.81 68 ASP A CA 1
ATOM 542 C C . ASP A 1 68 ? 12.654 -2.580 10.088 1.00 71.81 68 ASP A C 1
ATOM 544 O O . ASP A 1 68 ? 13.161 -1.657 10.731 1.00 71.81 68 ASP A O 1
ATOM 548 N N . LEU A 1 69 ? 11.518 -2.403 9.406 1.00 71.44 69 LEU A N 1
ATOM 549 C CA . LEU A 1 69 ? 10.759 -1.157 9.501 1.00 71.44 69 LEU A CA 1
ATOM 550 C C . LEU A 1 69 ? 10.305 -0.899 10.944 1.00 71.44 69 LEU A C 1
ATOM 552 O O . LEU A 1 69 ? 9.516 -1.655 11.515 1.00 71.44 69 LEU A O 1
ATOM 556 N N . SER A 1 70 ? 10.747 0.229 11.497 1.00 73.12 70 SER A N 1
ATOM 557 C CA . SER A 1 70 ? 10.213 0.765 12.743 1.00 73.12 70 SER A CA 1
ATOM 558 C C . SER A 1 70 ? 8.935 1.554 12.475 1.00 73.12 70 SER A C 1
ATOM 560 O O . SER A 1 70 ? 8.881 2.401 11.585 1.00 73.12 70 SER A O 1
ATOM 562 N N . PHE A 1 71 ? 7.910 1.307 13.287 1.00 71.94 71 PHE A N 1
ATOM 563 C CA . PHE A 1 71 ? 6.681 2.105 13.310 1.00 71.94 71 PHE A CA 1
ATOM 564 C C . PHE A 1 71 ? 6.794 3.282 14.295 1.00 71.94 71 PHE A C 1
ATOM 566 O O . PHE A 1 71 ? 5.800 3.940 14.602 1.00 71.94 71 PHE A O 1
ATOM 573 N N . HIS A 1 72 ? 8.003 3.563 14.795 1.00 78.56 72 HIS A N 1
ATOM 574 C CA . HIS A 1 72 ? 8.282 4.759 15.575 1.00 78.56 72 HIS A CA 1
ATOM 575 C C . HIS A 1 72 ? 8.257 5.988 14.663 1.00 78.56 72 HIS A C 1
ATOM 577 O O . HIS A 1 72 ? 9.176 6.253 13.887 1.00 78.56 72 HIS A O 1
ATOM 583 N N . GLN A 1 73 ? 7.161 6.730 14.747 1.00 78.06 73 GLN A N 1
ATOM 584 C CA . GLN A 1 73 ? 6.949 7.920 13.949 1.00 78.06 73 GLN A CA 1
ATOM 585 C C . GLN A 1 73 ? 7.695 9.114 14.568 1.00 78.06 73 GLN A C 1
ATOM 587 O O . GLN A 1 73 ? 7.231 9.723 15.525 1.00 78.06 73 GLN A O 1
ATOM 592 N N . VAL A 1 74 ? 8.850 9.457 13.991 1.00 84.62 74 VAL A N 1
ATOM 593 C CA . VAL A 1 74 ? 9.710 10.582 14.424 1.00 84.62 74 VAL A CA 1
ATOM 594 C C . VAL A 1 74 ? 9.286 11.948 13.868 1.00 84.62 74 VAL A C 1
ATOM 596 O O . VAL A 1 74 ? 9.931 12.961 14.118 1.00 84.62 74 VAL A O 1
ATOM 599 N N . SER A 1 75 ? 8.241 12.001 13.044 1.00 85.31 75 SER A N 1
ATOM 600 C CA . SER A 1 75 ? 7.720 13.245 12.464 1.00 85.31 75 SER A CA 1
ATOM 601 C C . SER A 1 75 ? 6.221 13.139 12.278 1.00 85.31 75 SER A C 1
ATOM 603 O O . SER A 1 75 ? 5.707 12.043 12.073 1.00 85.31 75 SER A O 1
ATOM 605 N N . SER A 1 76 ? 5.507 14.257 12.295 1.00 88.38 76 SER A N 1
ATOM 606 C CA . SER A 1 76 ? 4.070 14.276 12.023 1.00 88.38 76 SER A CA 1
ATOM 607 C C . SER A 1 76 ? 3.738 13.632 10.668 1.00 88.38 76 SER A C 1
ATOM 609 O O . SER A 1 76 ? 4.568 13.574 9.756 1.00 88.38 76 SER A O 1
ATOM 611 N N . LEU A 1 77 ? 2.500 13.146 10.514 1.00 84.25 77 LEU A N 1
ATOM 612 C CA . LEU A 1 77 ? 2.038 12.587 9.237 1.00 84.25 77 LEU A CA 1
ATOM 613 C C . LEU A 1 77 ? 2.199 13.620 8.113 1.00 84.25 77 LEU A C 1
ATOM 615 O O . LEU A 1 77 ? 2.624 13.277 7.015 1.00 84.25 77 LEU A O 1
ATOM 619 N N . LYS A 1 78 ? 1.932 14.890 8.435 1.00 83.94 78 LYS A N 1
ATOM 620 C CA . LYS A 1 78 ? 2.100 16.039 7.548 1.00 83.94 78 LYS A CA 1
ATOM 621 C C . LYS A 1 78 ? 3.530 16.128 6.998 1.00 83.94 78 LYS A C 1
ATOM 623 O O . LYS A 1 78 ? 3.723 16.137 5.787 1.00 83.94 78 LYS A O 1
ATOM 628 N N . GLU A 1 79 ? 4.526 16.143 7.880 1.00 88.31 79 GLU A N 1
ATOM 629 C CA . GLU A 1 79 ? 5.944 16.229 7.499 1.00 88.31 79 GLU A CA 1
ATOM 630 C C . GLU A 1 79 ? 6.416 14.989 6.739 1.00 88.31 79 GLU A C 1
ATOM 632 O O . GLU A 1 79 ? 7.193 15.093 5.789 1.00 88.31 79 GLU A O 1
ATOM 637 N N . LEU A 1 80 ? 5.955 13.800 7.143 1.00 86.12 80 LEU A N 1
ATOM 638 C CA . LEU A 1 80 ? 6.292 12.561 6.452 1.00 86.12 80 LEU A CA 1
ATOM 639 C C . LEU A 1 80 ? 5.788 12.591 5.008 1.00 86.12 80 LEU A C 1
ATOM 641 O O . LEU A 1 80 ? 6.559 12.305 4.092 1.00 86.12 80 LEU A O 1
ATOM 645 N N . VAL A 1 81 ? 4.522 12.960 4.806 1.00 84.38 81 VAL A N 1
ATOM 646 C CA . VAL A 1 81 ? 3.930 13.027 3.470 1.00 84.38 81 VAL A CA 1
ATOM 647 C C . VAL A 1 81 ? 4.609 14.100 2.625 1.00 84.38 81 VAL A C 1
ATOM 649 O O . VAL A 1 81 ? 4.983 13.800 1.495 1.00 84.38 81 VAL A O 1
ATOM 652 N N . ALA A 1 82 ? 4.864 15.290 3.177 1.00 84.12 82 ALA A N 1
ATOM 653 C CA . ALA A 1 82 ? 5.576 16.351 2.465 1.00 84.12 82 ALA A CA 1
ATOM 654 C C . ALA A 1 82 ? 6.943 15.873 1.942 1.00 84.12 82 ALA A C 1
ATOM 656 O O . ALA A 1 82 ? 7.251 16.053 0.767 1.00 84.12 82 ALA A O 1
ATOM 657 N N . ARG A 1 83 ? 7.729 15.163 2.767 1.00 86.81 83 ARG A N 1
ATOM 658 C CA . ARG A 1 83 ? 9.027 14.605 2.342 1.00 86.81 83 ARG A CA 1
ATOM 659 C C . ARG A 1 83 ? 8.901 13.509 1.287 1.00 86.81 83 ARG A C 1
ATOM 661 O O . ARG A 1 83 ? 9.760 13.411 0.412 1.00 86.81 83 ARG A O 1
ATOM 668 N N . VAL A 1 84 ? 7.869 12.665 1.366 1.00 85.81 84 VAL A N 1
ATOM 669 C CA . VAL A 1 84 ? 7.611 11.644 0.338 1.00 85.81 84 VAL A CA 1
ATOM 670 C C . VAL A 1 84 ? 7.269 12.316 -0.989 1.00 85.81 84 VAL A C 1
ATOM 672 O O . VAL A 1 84 ? 7.889 11.988 -1.995 1.00 85.81 84 VAL A O 1
ATOM 675 N N . VAL A 1 85 ? 6.351 13.287 -0.984 1.00 83.12 85 VAL A N 1
ATOM 676 C CA . VAL A 1 85 ? 5.963 14.045 -2.182 1.00 83.12 85 VAL A CA 1
ATOM 677 C C . VAL A 1 85 ? 7.166 14.781 -2.769 1.00 83.12 85 VAL A C 1
ATOM 679 O O . VAL A 1 85 ? 7.444 14.623 -3.954 1.00 83.12 85 VAL A O 1
ATOM 682 N N . GLN A 1 86 ? 7.939 15.491 -1.942 1.00 84.25 86 GLN A N 1
ATOM 683 C CA . GLN A 1 86 ? 9.151 16.184 -2.379 1.00 84.25 86 GLN A CA 1
ATOM 684 C C . GLN A 1 86 ? 10.127 15.232 -3.087 1.00 84.25 86 GLN A C 1
ATOM 686 O O . GLN A 1 86 ? 10.565 15.526 -4.195 1.00 84.25 86 GLN A O 1
ATOM 691 N N . ARG A 1 87 ? 10.416 14.057 -2.507 1.00 86.75 87 ARG A N 1
ATOM 692 C CA . ARG A 1 87 ? 11.311 13.066 -3.132 1.00 86.75 87 ARG A CA 1
ATOM 693 C C . ARG A 1 87 ? 10.783 12.523 -4.459 1.00 86.75 87 ARG A C 1
ATOM 695 O O . ARG A 1 87 ? 11.582 12.213 -5.339 1.00 86.75 87 ARG A O 1
ATOM 702 N N . LEU A 1 88 ? 9.466 12.361 -4.5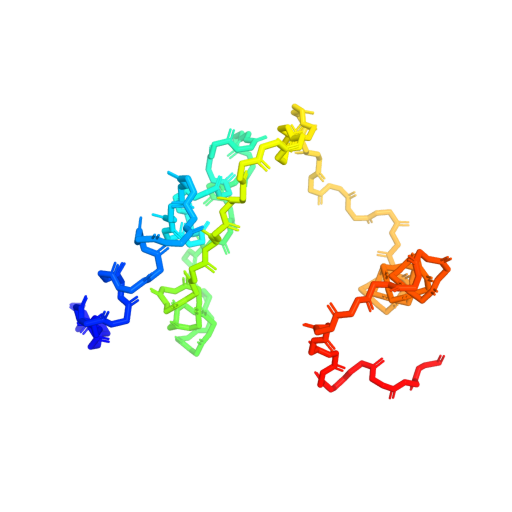98 1.00 85.44 88 LEU A N 1
ATOM 703 C CA . LEU A 1 88 ? 8.853 11.939 -5.862 1.00 85.44 88 LEU A CA 1
ATOM 704 C C . LEU A 1 88 ? 9.014 13.028 -6.933 1.00 85.44 88 LEU A C 1
ATOM 706 O O . LEU A 1 88 ? 9.382 12.710 -8.064 1.00 85.44 88 LEU A O 1
ATOM 710 N N . CYS A 1 89 ? 8.828 14.299 -6.561 1.00 82.56 89 CYS A N 1
ATOM 711 C CA . CYS A 1 89 ? 9.058 15.444 -7.444 1.00 82.56 89 CYS A CA 1
ATOM 712 C C . CYS A 1 89 ? 10.531 15.565 -7.864 1.00 82.56 89 CYS A C 1
ATOM 714 O O . CYS A 1 89 ? 10.815 15.697 -9.050 1.00 82.56 89 CYS A O 1
ATOM 716 N N . GLU A 1 90 ? 11.473 15.461 -6.921 1.00 87.81 90 GLU A N 1
ATOM 717 C CA . GLU A 1 90 ? 12.922 15.521 -7.189 1.00 87.81 90 GLU A CA 1
ATOM 718 C C . GLU A 1 90 ? 13.388 14.423 -8.154 1.00 87.81 90 GLU A C 1
ATOM 720 O O . GLU A 1 90 ? 14.270 14.640 -8.982 1.00 87.81 90 GLU A O 1
ATOM 725 N N . ARG A 1 91 ? 12.777 13.236 -8.071 1.00 87.00 91 ARG A N 1
ATOM 726 C CA . ARG A 1 91 ? 13.050 12.103 -8.967 1.00 87.00 91 ARG A CA 1
ATOM 727 C C . ARG A 1 91 ? 12.293 12.172 -10.292 1.00 87.00 91 ARG A C 1
ATOM 729 O O . ARG A 1 91 ? 12.484 11.299 -11.135 1.00 87.00 91 ARG A O 1
ATOM 736 N N . ASN A 1 92 ? 11.459 13.196 -10.482 1.00 83.75 92 ASN A N 1
ATOM 737 C CA . ASN A 1 92 ? 10.588 13.360 -11.642 1.00 83.75 92 ASN A CA 1
ATOM 738 C C . ASN A 1 92 ? 9.723 12.109 -11.907 1.00 83.75 92 ASN A C 1
ATOM 740 O O . ASN A 1 92 ? 9.531 11.692 -13.055 1.00 83.75 92 ASN A O 1
ATOM 744 N N . GLU A 1 93 ? 9.245 11.480 -10.826 1.00 83.69 93 GLU A N 1
ATOM 745 C CA . GLU A 1 93 ? 8.425 10.271 -10.893 1.00 83.69 93 GLU A CA 1
ATOM 746 C C . GLU A 1 93 ? 7.096 10.586 -11.581 1.00 83.69 93 GLU A C 1
ATOM 748 O O . GLU A 1 93 ? 6.391 11.537 -11.239 1.00 83.69 93 GLU A O 1
ATOM 753 N N . ARG A 1 94 ? 6.736 9.769 -12.569 1.00 80.62 94 ARG A N 1
ATOM 754 C CA . ARG A 1 94 ? 5.503 9.942 -13.346 1.00 80.62 94 ARG A CA 1
ATOM 755 C C . ARG A 1 94 ? 4.403 9.038 -12.803 1.00 80.62 94 ARG A C 1
ATOM 757 O O . ARG A 1 94 ? 4.678 7.986 -12.234 1.00 80.62 94 ARG A O 1
ATOM 764 N N . ASN A 1 95 ? 3.148 9.401 -13.067 1.00 76.88 95 ASN A N 1
ATOM 765 C CA . ASN A 1 95 ? 1.962 8.624 -12.672 1.00 76.88 95 ASN A CA 1
ATOM 766 C C . ASN A 1 95 ? 1.783 8.482 -11.148 1.00 76.88 95 ASN A C 1
ATOM 768 O O . ASN A 1 95 ? 1.224 7.495 -10.669 1.00 76.88 95 ASN A O 1
ATOM 772 N N . VAL A 1 96 ? 2.244 9.472 -10.383 1.00 75.00 96 VAL A N 1
ATOM 773 C CA . VAL A 1 96 ? 1.972 9.574 -8.949 1.00 75.00 96 VAL A CA 1
ATOM 774 C C . VAL A 1 96 ? 0.604 10.225 -8.762 1.00 75.00 96 VAL A C 1
ATOM 776 O O . VAL A 1 96 ? 0.393 11.362 -9.172 1.00 75.00 96 VAL A O 1
ATOM 779 N N . LEU A 1 97 ? -0.324 9.514 -8.124 1.00 67.50 97 LEU A N 1
ATOM 780 C CA . LEU A 1 97 ? -1.599 10.082 -7.691 1.00 67.50 97 LEU A CA 1
ATOM 781 C C . LEU A 1 97 ? -1.452 10.564 -6.246 1.00 67.50 97 LEU A C 1
ATOM 783 O O . LEU A 1 97 ? -1.518 9.762 -5.316 1.00 67.50 97 LEU A O 1
ATOM 787 N N . ALA A 1 98 ? -1.242 11.866 -6.066 1.00 66.94 98 ALA A N 1
ATOM 788 C CA . ALA A 1 98 ? -1.123 12.511 -4.757 1.00 66.94 98 ALA A CA 1
ATOM 789 C C . ALA A 1 98 ? -2.418 13.240 -4.343 1.00 66.94 98 ALA A C 1
ATOM 791 O O . ALA A 1 98 ? -2.367 14.278 -3.688 1.00 66.94 98 ALA A O 1
ATOM 792 N N . PHE A 1 99 ? -3.587 12.702 -4.712 1.00 59.84 99 PHE A N 1
ATOM 793 C CA . PHE A 1 99 ? -4.881 13.300 -4.372 1.00 59.84 99 PHE A CA 1
ATOM 794 C C . PHE A 1 99 ? -5.013 13.528 -2.857 1.00 59.84 99 PHE A C 1
ATOM 796 O O . PHE A 1 99 ? -4.883 12.592 -2.068 1.00 59.84 99 PHE A O 1
ATOM 803 N N . GLY A 1 100 ? -5.291 14.773 -2.460 1.00 59.38 100 GLY A N 1
ATOM 804 C CA . GLY A 1 100 ? -5.426 15.179 -1.054 1.00 59.38 100 GLY A CA 1
ATOM 805 C C . GLY A 1 100 ? -4.112 15.539 -0.349 1.00 59.38 100 GLY A C 1
ATOM 806 O O . GLY A 1 100 ? -4.140 15.898 0.825 1.00 59.38 100 GLY A O 1
ATOM 807 N N . PHE A 1 101 ? -2.982 15.474 -1.058 1.00 59.72 101 PHE A N 1
ATOM 808 C CA . PHE A 1 101 ? -1.666 15.929 -0.593 1.00 59.72 101 PHE A CA 1
ATOM 809 C C . PHE A 1 101 ? -1.010 16.912 -1.570 1.00 59.72 101 PHE A C 1
ATOM 811 O O . PHE A 1 101 ? 0.177 17.216 -1.456 1.00 59.72 101 PHE A O 1
ATOM 818 N N . GLU A 1 102 ? -1.785 17.396 -2.539 1.00 58.81 102 GLU A N 1
ATOM 819 C CA . GLU A 1 102 ? -1.404 18.491 -3.417 1.00 58.81 102 GLU A CA 1
ATOM 820 C C . GLU A 1 102 ? -1.328 19.756 -2.560 1.00 58.81 102 GLU A C 1
ATOM 822 O O . GLU A 1 102 ? -2.352 20.250 -2.100 1.00 58.81 102 GLU A O 1
ATOM 827 N N . LEU A 1 103 ? -0.106 20.240 -2.335 1.00 48.72 103 LEU A N 1
ATOM 828 C CA . LEU A 1 103 ? 0.218 21.481 -1.624 1.00 48.72 103 LEU A CA 1
ATOM 829 C C . LEU A 1 103 ? -0.008 21.423 -0.104 1.00 48.72 103 LEU A C 1
ATOM 831 O O . LEU A 1 103 ? -1.074 21.734 0.426 1.00 48.72 103 LEU A O 1
ATOM 835 N N . LEU A 1 104 ? 1.076 21.106 0.602 1.00 44.25 104 LEU A N 1
ATOM 836 C CA . LEU A 1 104 ? 1.344 21.649 1.930 1.00 44.25 104 LEU A CA 1
ATOM 837 C C . LEU A 1 104 ? 2.507 22.623 1.850 1.00 44.25 104 LEU A C 1
ATOM 839 O O . LEU A 1 104 ? 3.481 22.285 1.141 1.00 44.25 104 LEU A O 1
#

Solvent-accessible surface area (backbone atoms only — not comparable to full-atom values): 6727 Å² total; per-residue (Å²): 134,85,76,72,89,74,60,62,67,61,55,52,56,48,54,75,73,23,76,40,75,37,50,36,63,63,51,41,41,74,38,33,80,64,29,62,64,77,69,54,93,87,59,56,70,67,57,57,49,51,49,73,69,36,72,45,73,40,52,83,87,61,77,78,77,69,78,73,62,73,86,75,76,91,57,55,71,68,58,51,50,51,52,52,52,49,54,39,58,76,67,65,60,76,93,73,84,54,86,95,64,76,82,127

pLDDT: mean 82.63, std 12.65, range [39.25, 96.62]

Sequence (104 aa):
MTRAPRCPAVRSLLRSRYREVWPLATFVRRLGPEGRRLVQPGDPKIYRTLVAQCLVCMHWGSQPPPADLSFHQVSSLKELVARVVQRLCERNERNVLAFGFELL

Mean predicted aligned error: 7.03 Å